Protein AF-B8KYB1-F1 (afdb_monomer_lite)

Organism: NCBI:txid565045

pLDDT: mean 75.33, std 10.99, range [43.16, 89.0]

Secondary structure (DSSP, 8-state):
------EEPTT-SSEE-HHHHHHHHHHHHHTTTT-EETTEEEEEEEEEEE-SSSSS--EEEEE-TTS-EEEEEEEEEEEEETTEEEEESSPP-

Foldseek 3Di:
DVDQDWDDDVPDPGTDGPVVRVVVVQVVQQVQQQPQDVNWGFNHKDKDFAPDADPDWDWDWDADPVGDIDIDTDIKIWTQINNDIDIGRYPDD

Structure (mmCIF, N/CA/C/O backbone):
data_AF-B8KYB1-F1
#
_entry.id   AF-B8KYB1-F1
#
loop_
_atom_site.group_PDB
_atom_site.id
_atom_site.type_symbol
_atom_site.label_atom_id
_atom_site.label_alt_id
_atom_site.label_comp_id
_atom_site.label_asym_id
_atom_site.label_entity_id
_atom_site.label_seq_id
_atom_site.pdbx_PDB_ins_code
_atom_site.Cartn_x
_at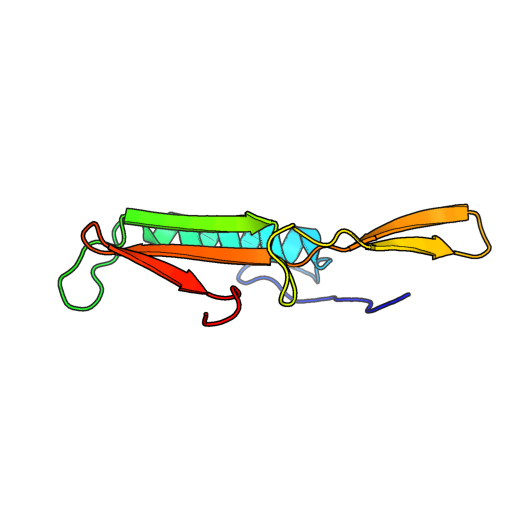om_site.Cartn_y
_atom_site.Cartn_z
_atom_site.occupancy
_atom_site.B_iso_or_equiv
_atom_site.auth_seq_id
_atom_site.auth_comp_id
_atom_site.auth_asym_id
_atom_site.auth_atom_id
_atom_site.pdbx_PDB_model_num
ATOM 1 N N . MET A 1 1 ? 17.868 7.200 -14.697 1.00 43.88 1 MET A N 1
ATOM 2 C CA . MET A 1 1 ? 16.950 6.212 -14.095 1.00 43.88 1 MET A CA 1
ATOM 3 C C . MET A 1 1 ? 15.528 6.725 -14.260 1.00 43.88 1 MET A C 1
ATOM 5 O O . MET A 1 1 ? 15.348 7.937 -14.253 1.00 43.88 1 MET A O 1
ATOM 9 N N . ILE A 1 2 ? 14.528 5.858 -14.457 1.00 43.16 2 ILE A N 1
ATOM 10 C CA . ILE A 1 2 ? 13.136 6.268 -14.219 1.00 43.16 2 ILE A CA 1
ATOM 11 C C . ILE A 1 2 ? 13.044 6.565 -12.721 1.00 43.16 2 ILE A C 1
ATOM 13 O O . ILE A 1 2 ? 13.176 5.646 -11.924 1.00 43.16 2 ILE A O 1
ATOM 17 N N . GLY A 1 3 ? 12.910 7.857 -12.402 1.00 52.16 3 GLY A N 1
ATOM 18 C CA . GLY A 1 3 ? 12.706 8.430 -11.072 1.00 52.16 3 GLY A CA 1
ATOM 19 C C . GLY A 1 3 ? 13.732 8.011 -10.023 1.00 52.16 3 GLY A C 1
ATOM 20 O O . GLY A 1 3 ? 13.521 7.011 -9.345 1.00 52.16 3 GLY A O 1
ATOM 21 N N . ASP A 1 4 ? 14.777 8.814 -9.808 1.00 63.81 4 ASP A N 1
ATOM 22 C CA . ASP A 1 4 ? 15.559 8.747 -8.564 1.00 63.81 4 ASP A CA 1
ATOM 23 C C . ASP A 1 4 ? 14.669 9.260 -7.420 1.00 63.81 4 ASP A C 1
ATOM 25 O O . ASP A 1 4 ? 14.752 10.412 -6.996 1.00 63.81 4 ASP A O 1
ATOM 29 N N . PHE A 1 5 ? 13.716 8.428 -6.991 1.00 66.75 5 PHE A N 1
ATOM 30 C CA . PHE A 1 5 ? 12.896 8.716 -5.829 1.00 66.75 5 PHE A CA 1
ATOM 31 C C . PHE A 1 5 ? 13.810 8.684 -4.609 1.00 66.75 5 PHE A C 1
ATOM 33 O O . PHE A 1 5 ? 14.336 7.633 -4.244 1.00 66.75 5 PHE A O 1
ATOM 40 N N . ALA A 1 6 ? 13.981 9.849 -4.001 1.00 72.81 6 ALA A N 1
ATOM 41 C CA . ALA A 1 6 ? 14.713 10.045 -2.769 1.00 72.81 6 ALA A CA 1
ATOM 42 C C . ALA A 1 6 ? 13.829 10.886 -1.853 1.00 72.81 6 ALA A C 1
ATOM 44 O O . ALA A 1 6 ? 13.557 12.053 -2.147 1.00 72.81 6 ALA A O 1
ATOM 45 N N . ALA A 1 7 ? 13.350 10.285 -0.769 1.00 75.44 7 ALA A N 1
ATOM 46 C CA . ALA A 1 7 ? 12.504 10.971 0.196 1.00 75.44 7 ALA A CA 1
ATOM 47 C C . ALA A 1 7 ? 13.103 10.865 1.601 1.00 75.44 7 ALA A C 1
ATOM 49 O O . ALA A 1 7 ? 13.629 9.805 1.959 1.00 75.44 7 ALA A O 1
ATOM 50 N N . PRO A 1 8 ? 13.033 11.940 2.406 1.00 77.62 8 PRO A N 1
ATOM 51 C CA . PRO A 1 8 ? 13.330 11.841 3.823 1.00 77.62 8 PRO A CA 1
ATOM 52 C C . PRO A 1 8 ? 12.267 10.973 4.503 1.00 77.62 8 PRO A C 1
ATOM 54 O O . PRO A 1 8 ? 11.082 11.036 4.160 1.00 77.62 8 PRO A O 1
ATOM 57 N N . LEU A 1 9 ? 12.691 10.185 5.485 1.00 74.06 9 LEU A N 1
ATOM 58 C CA . LEU A 1 9 ? 11.778 9.496 6.389 1.00 74.06 9 LEU A CA 1
ATOM 59 C C . LEU A 1 9 ? 11.606 10.308 7.677 1.00 74.06 9 LEU A C 1
ATOM 61 O O . LEU A 1 9 ? 12.581 10.899 8.154 1.00 74.06 9 LEU A O 1
ATOM 65 N N . PRO A 1 10 ? 10.403 10.324 8.277 1.00 67.62 10 PRO A N 1
ATOM 66 C CA . PRO A 1 10 ? 10.227 10.844 9.625 1.00 67.62 10 PRO A CA 1
ATOM 67 C C . PRO A 1 10 ? 11.213 10.159 10.582 1.00 67.62 10 PRO A C 1
ATOM 69 O O . PRO A 1 10 ? 11.362 8.940 10.565 1.00 67.62 10 PRO A O 1
ATOM 72 N N . ASN A 1 11 ? 11.898 10.939 11.422 1.00 71.44 11 ASN A N 1
ATOM 73 C CA . ASN A 1 11 ? 12.798 10.430 12.467 1.00 71.44 11 ASN A CA 1
ATOM 74 C C . ASN A 1 11 ? 13.997 9.580 11.977 1.00 71.44 11 ASN A C 1
ATOM 76 O O . ASN A 1 11 ? 14.551 8.806 12.756 1.00 71.44 11 ASN A O 1
ATOM 80 N N . SER A 1 12 ? 14.424 9.721 10.716 1.00 72.75 12 SER A N 1
ATOM 81 C CA . SER A 1 12 ? 15.618 9.060 10.169 1.00 72.75 12 SER A CA 1
ATOM 82 C C . SER A 1 12 ? 16.596 10.082 9.587 1.00 72.75 12 SER A C 1
ATOM 84 O O . SER A 1 12 ? 16.179 11.071 8.984 1.00 72.75 12 SER A O 1
ATOM 86 N N . GLU A 1 13 ? 17.900 9.849 9.747 1.00 76.00 13 GLU A N 1
ATOM 87 C CA . GLU A 1 13 ? 18.916 10.635 9.045 1.00 76.00 13 GLU A CA 1
ATOM 88 C C . GLU A 1 13 ? 19.089 10.120 7.610 1.00 76.00 13 GLU A C 1
ATOM 90 O O . GLU A 1 13 ? 19.459 8.967 7.389 1.00 76.00 13 GLU A O 1
ATOM 95 N N . GLY A 1 14 ? 18.858 10.997 6.629 1.00 78.12 14 GLY A N 1
ATOM 96 C CA . GLY A 1 14 ? 19.115 10.733 5.212 1.00 78.12 14 GLY A CA 1
ATOM 97 C C . GLY A 1 14 ? 17.862 10.583 4.347 1.00 78.12 14 GLY A C 1
ATOM 98 O O . GLY A 1 14 ? 16.729 10.765 4.790 1.00 78.12 14 GLY A O 1
ATOM 99 N N . VAL A 1 15 ? 18.093 10.289 3.067 1.00 79.69 15 VAL A N 1
ATOM 100 C CA . VAL A 1 15 ? 17.049 9.983 2.082 1.00 79.69 15 VAL A CA 1
ATOM 101 C C . VAL A 1 15 ? 17.090 8.501 1.750 1.00 79.69 15 VAL A C 1
ATOM 103 O O . VAL A 1 15 ? 18.168 7.916 1.640 1.00 79.69 15 VAL A O 1
ATOM 106 N N . VAL A 1 16 ? 15.919 7.899 1.581 1.00 77.38 16 VAL A N 1
ATOM 107 C CA . VAL A 1 16 ? 15.789 6.489 1.204 1.00 77.38 16 VAL A CA 1
ATOM 108 C C . VAL A 1 16 ? 15.201 6.356 -0.195 1.00 77.38 16 VAL A C 1
ATOM 110 O O . VAL A 1 16 ? 14.518 7.262 -0.682 1.00 77.38 16 VAL A O 1
ATOM 113 N N . ASP A 1 17 ? 15.460 5.214 -0.831 1.00 78.44 17 ASP A N 1
ATOM 114 C CA . ASP A 1 17 ? 14.831 4.870 -2.103 1.00 78.44 17 ASP A CA 1
ATOM 115 C C . ASP A 1 17 ? 13.323 4.599 -1.949 1.00 78.44 17 ASP A C 1
ATOM 117 O O . ASP A 1 17 ? 12.785 4.476 -0.845 1.00 78.44 17 ASP A O 1
ATOM 121 N N . GLY A 1 18 ? 12.617 4.490 -3.076 1.00 73.81 18 GLY A N 1
ATOM 122 C CA . GLY A 1 18 ? 11.163 4.310 -3.075 1.00 73.81 18 GLY A CA 1
ATOM 123 C C . GLY A 1 18 ? 10.678 3.022 -2.408 1.00 73.81 18 GLY A C 1
ATOM 124 O O . GLY A 1 18 ? 9.591 3.014 -1.831 1.00 73.81 18 GLY A O 1
ATOM 125 N N . SER A 1 19 ? 11.469 1.946 -2.441 1.00 73.12 19 SER A N 1
ATOM 126 C CA . SER A 1 19 ? 11.084 0.676 -1.813 1.00 73.12 19 SER A CA 1
ATOM 127 C C . SER A 1 19 ? 11.194 0.775 -0.296 1.00 73.12 19 SER A C 1
ATOM 129 O O . SER A 1 19 ? 10.256 0.419 0.418 1.00 73.12 19 SER A O 1
ATOM 131 N N . ALA A 1 20 ? 12.312 1.319 0.186 1.00 75.81 20 ALA A N 1
ATOM 132 C CA . ALA A 1 20 ? 12.546 1.566 1.600 1.00 75.81 20 ALA A CA 1
ATOM 133 C C . ALA A 1 20 ? 11.542 2.579 2.172 1.00 75.81 20 ALA A C 1
ATOM 135 O O . ALA A 1 20 ? 11.010 2.365 3.263 1.00 75.81 20 ALA A O 1
ATOM 136 N N . TYR A 1 21 ? 11.214 3.630 1.413 1.00 80.94 21 TYR A N 1
ATOM 137 C CA . TYR A 1 21 ? 10.187 4.596 1.796 1.00 80.94 21 TYR A CA 1
ATOM 138 C C . TYR A 1 21 ? 8.818 3.939 1.972 1.00 80.94 21 TYR A C 1
ATOM 140 O O . TYR A 1 21 ? 8.189 4.077 3.021 1.00 80.94 21 TYR A O 1
ATOM 148 N N . LEU A 1 22 ? 8.366 3.188 0.961 1.00 76.81 22 LEU A N 1
ATOM 149 C CA . LEU A 1 22 ? 7.066 2.526 0.993 1.00 76.81 22 LEU A CA 1
ATOM 150 C C . LEU A 1 22 ? 6.981 1.533 2.157 1.00 76.81 22 LEU A C 1
ATOM 152 O O . LEU A 1 22 ? 5.973 1.494 2.856 1.00 76.81 22 LEU A O 1
ATOM 156 N N . GLN A 1 23 ? 8.036 0.748 2.384 1.00 78.25 23 GLN A N 1
ATOM 157 C CA . GLN A 1 23 ? 8.067 -0.216 3.479 1.00 78.25 23 GLN A CA 1
ATOM 158 C C . GLN A 1 23 ? 7.929 0.472 4.843 1.00 78.25 23 GLN A C 1
ATOM 160 O O . GLN A 1 23 ? 7.122 0.038 5.662 1.00 78.25 23 GLN A O 1
ATOM 165 N N . ARG A 1 24 ? 8.659 1.569 5.068 1.00 79.88 24 ARG A N 1
ATOM 166 C CA . ARG A 1 24 ? 8.599 2.339 6.319 1.00 79.88 24 ARG A CA 1
ATOM 167 C C . ARG A 1 24 ? 7.246 3.003 6.531 1.00 79.88 24 ARG A C 1
ATOM 169 O O . ARG A 1 24 ? 6.683 2.879 7.611 1.00 79.88 24 ARG A O 1
ATOM 176 N N . ALA A 1 25 ? 6.681 3.608 5.489 1.00 79.25 25 ALA A N 1
ATOM 177 C CA . ALA A 1 25 ? 5.337 4.172 5.552 1.00 79.25 25 ALA A CA 1
ATOM 178 C C . ALA A 1 25 ? 4.288 3.106 5.914 1.00 79.25 25 ALA A C 1
ATOM 180 O O . ALA A 1 25 ? 3.363 3.376 6.673 1.00 79.25 25 ALA A O 1
ATOM 181 N N . LEU A 1 26 ? 4.431 1.876 5.410 1.00 78.38 26 LEU A N 1
ATOM 182 C CA . LEU A 1 26 ? 3.528 0.779 5.763 1.00 78.38 26 LEU A CA 1
ATOM 183 C C . LEU A 1 26 ? 3.715 0.278 7.190 1.00 78.38 26 LEU A C 1
ATOM 185 O O . LEU A 1 26 ? 2.730 -0.102 7.813 1.00 78.38 26 LEU A O 1
ATOM 189 N N . GLU A 1 27 ? 4.944 0.259 7.701 1.00 82.19 27 GLU A N 1
ATOM 190 C CA . GLU A 1 27 ? 5.215 -0.061 9.105 1.00 82.19 27 GLU A CA 1
ATOM 191 C C . GLU A 1 27 ? 4.532 0.966 10.022 1.00 82.19 27 GLU A C 1
ATOM 193 O O . GLU A 1 27 ? 3.720 0.575 10.855 1.00 82.19 27 GLU A O 1
ATOM 198 N N . GLU A 1 28 ? 4.723 2.265 9.774 1.00 80.75 28 GLU A N 1
ATOM 199 C CA . GLU A 1 28 ? 4.071 3.326 10.558 1.00 80.75 28 GLU A CA 1
ATOM 200 C C . GLU A 1 28 ? 2.539 3.277 10.464 1.00 80.75 28 GLU A C 1
ATOM 202 O O . GLU A 1 28 ? 1.841 3.452 11.460 1.00 80.75 28 GLU A O 1
ATOM 207 N N . LEU A 1 29 ? 1.984 2.998 9.280 1.00 78.69 29 LEU A N 1
ATOM 208 C CA . LEU A 1 29 ? 0.536 2.854 9.108 1.00 78.69 29 LEU A CA 1
ATOM 209 C C . LEU A 1 29 ? -0.029 1.639 9.858 1.00 78.69 29 LEU A C 1
ATOM 211 O O . LEU A 1 29 ? -1.186 1.671 10.275 1.00 78.69 29 LEU A O 1
ATOM 215 N N . ARG A 1 30 ? 0.754 0.568 10.031 1.00 76.81 30 ARG A N 1
ATOM 216 C CA . ARG A 1 30 ? 0.333 -0.609 10.808 1.00 76.81 30 ARG A CA 1
ATOM 217 C C . ARG A 1 30 ? 0.323 -0.328 12.300 1.00 76.81 30 ARG A C 1
ATOM 219 O O . ARG A 1 30 ? -0.530 -0.878 12.979 1.00 76.81 30 ARG A O 1
ATOM 226 N N . ASP A 1 31 ? 1.165 0.574 12.790 1.00 80.75 31 ASP A N 1
ATOM 227 C CA . ASP A 1 31 ? 1.121 1.000 14.194 1.00 80.75 31 ASP A CA 1
ATOM 228 C C . ASP A 1 31 ? -0.169 1.775 14.533 1.00 80.75 31 ASP A C 1
ATOM 230 O O . ASP A 1 31 ? -0.518 1.945 15.700 1.00 80.75 31 ASP A O 1
ATOM 234 N N . LEU A 1 32 ? -0.936 2.204 13.522 1.00 78.31 32 LEU A N 1
ATOM 235 C CA . LEU A 1 32 ? -2.219 2.885 13.700 1.00 78.31 32 LEU A CA 1
ATOM 236 C C . LEU A 1 32 ? -3.409 1.931 13.921 1.00 78.31 32 LEU A C 1
ATOM 238 O O . LEU A 1 32 ? -4.536 2.415 14.006 1.00 78.31 32 LEU A O 1
ATOM 242 N N . THR A 1 33 ? -3.218 0.610 14.030 1.00 68.31 33 THR A N 1
ATOM 243 C CA . THR A 1 33 ? -4.317 -0.384 14.121 1.00 68.31 33 THR A CA 1
ATOM 244 C C . THR A 1 33 ? -5.220 -0.299 15.363 1.00 68.31 33 THR A C 1
ATOM 246 O O . THR A 1 33 ? -6.184 -1.048 15.483 1.00 68.31 33 THR A O 1
ATOM 249 N N . ASP A 1 34 ? -4.972 0.637 16.277 1.00 71.75 34 ASP A N 1
ATOM 250 C CA . ASP A 1 34 ? -5.870 0.930 17.405 1.00 71.75 34 ASP A CA 1
ATOM 251 C C . ASP A 1 34 ? -6.560 2.300 17.291 1.00 71.75 34 ASP A C 1
ATOM 253 O O . ASP A 1 34 ? -7.354 2.697 18.152 1.00 71.75 34 ASP A O 1
ATOM 257 N N . LEU A 1 35 ? -6.302 3.035 16.205 1.00 82.75 35 LEU A N 1
ATOM 258 C CA . LEU A 1 35 ? -6.910 4.333 15.952 1.00 82.75 35 LEU A CA 1
ATOM 259 C C . LEU A 1 35 ? -8.428 4.185 15.766 1.00 82.75 35 LEU A C 1
ATOM 261 O O . LEU A 1 35 ? -8.924 3.323 15.033 1.00 82.75 35 LEU A O 1
ATOM 265 N N . LYS A 1 36 ? -9.187 5.082 16.401 1.00 83.75 36 LYS A N 1
ATOM 266 C CA . LYS A 1 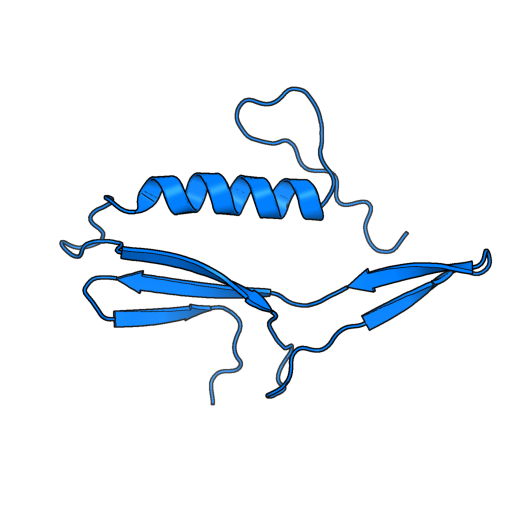36 ? -10.626 5.225 16.167 1.00 83.75 36 LYS A CA 1
ATOM 267 C C . LYS A 1 36 ? -10.870 6.308 15.124 1.00 83.75 36 LYS A C 1
ATOM 269 O O . LYS A 1 36 ? -10.637 7.484 15.388 1.00 83.75 36 LYS A O 1
ATOM 274 N N . VAL A 1 37 ? -11.400 5.932 13.966 1.00 83.06 37 VAL A N 1
ATOM 275 C CA . VAL A 1 37 ? -11.806 6.869 12.910 1.00 83.06 37 VAL A CA 1
ATOM 276 C C . VAL A 1 37 ? -13.326 6.913 12.867 1.00 83.06 37 VAL A C 1
ATOM 278 O O . VAL A 1 37 ? -13.970 5.891 12.652 1.00 83.06 37 VAL A O 1
ATOM 281 N N . ALA A 1 38 ? -13.915 8.086 13.119 1.00 86.06 38 ALA A N 1
ATOM 282 C CA . ALA A 1 38 ? -15.373 8.267 13.184 1.00 86.06 38 ALA A CA 1
ATOM 283 C C . ALA A 1 38 ? -16.085 7.232 14.094 1.00 86.06 38 ALA A C 1
ATOM 285 O O . ALA A 1 38 ? -17.159 6.727 13.773 1.00 86.06 38 ALA A O 1
ATOM 286 N N . GLY A 1 39 ? -15.455 6.881 15.223 1.00 86.94 39 GLY A N 1
ATOM 287 C CA . GLY A 1 39 ? -15.963 5.887 16.178 1.00 86.94 39 GLY A CA 1
ATOM 288 C C . GLY A 1 39 ? -15.735 4.420 15.787 1.00 86.94 39 GLY A C 1
ATOM 289 O O . GLY A 1 39 ? -16.034 3.534 16.585 1.00 86.94 39 GLY A O 1
ATOM 290 N N . GLN A 1 40 ? -15.178 4.140 14.607 1.00 85.75 40 GLN A N 1
ATOM 291 C CA . GLN A 1 40 ? -14.866 2.789 14.135 1.00 85.75 40 GLN A CA 1
ATOM 292 C C . GLN A 1 40 ? -13.392 2.451 14.380 1.00 85.75 40 GLN A C 1
ATOM 294 O O . GLN A 1 40 ? -12.529 3.320 14.279 1.00 85.75 40 GLN A O 1
ATOM 299 N N . THR A 1 41 ? -13.098 1.195 14.717 1.00 87.44 41 THR A N 1
ATOM 300 C CA . THR A 1 41 ? -11.717 0.704 14.871 1.00 87.44 41 THR A CA 1
ATOM 301 C C . THR A 1 41 ? -11.066 0.532 13.508 1.00 87.44 41 THR A C 1
ATOM 303 O O . THR A 1 41 ? -11.645 -0.123 12.641 1.00 87.44 41 THR A O 1
ATOM 306 N N . LEU A 1 42 ? -9.870 1.088 13.332 1.00 86.75 42 LEU A N 1
ATOM 307 C CA . LEU A 1 42 ? -9.004 0.800 12.195 1.00 86.75 42 LEU A CA 1
ATOM 308 C C . LEU A 1 42 ? -8.338 -0.565 12.398 1.00 86.75 42 LEU A C 1
ATOM 310 O O . LEU A 1 42 ? -7.339 -0.660 13.081 1.00 86.75 42 LEU A O 1
ATOM 314 N N . GLU A 1 43 ? -8.875 -1.630 11.821 1.00 87.19 43 GLU A N 1
ATOM 315 C CA . GLU A 1 43 ? -8.411 -2.998 12.092 1.00 87.19 43 GLU A CA 1
ATOM 316 C C . GLU A 1 43 ? -7.128 -3.359 11.339 1.00 87.19 43 GLU A C 1
ATOM 318 O O . GLU A 1 43 ? -6.296 -4.109 11.844 1.00 87.19 43 GLU A O 1
ATOM 323 N N . SER A 1 44 ? -6.969 -2.870 10.106 1.00 86.56 44 SER A N 1
ATOM 324 C CA . SER A 1 44 ? -5.746 -3.100 9.332 1.00 86.56 44 SER A CA 1
ATOM 325 C C . SER A 1 44 ? -5.573 -2.123 8.177 1.00 86.56 44 SER A C 1
ATOM 327 O O . SER A 1 44 ? -6.543 -1.637 7.590 1.00 86.56 44 SER A O 1
ATOM 329 N N . ILE A 1 45 ? -4.309 -1.894 7.820 1.00 84.94 45 ILE A N 1
ATOM 330 C CA . ILE A 1 45 ? -3.886 -1.253 6.575 1.00 84.94 45 ILE A CA 1
ATOM 331 C C . ILE A 1 45 ? -2.932 -2.215 5.861 1.00 84.94 45 ILE A C 1
ATOM 333 O O . ILE A 1 45 ? -1.931 -2.647 6.433 1.00 84.94 45 ILE A O 1
ATOM 337 N N . VAL A 1 46 ? -3.248 -2.570 4.615 1.00 81.50 46 VAL A N 1
ATOM 338 C CA . VAL A 1 46 ? -2.475 -3.520 3.805 1.00 81.50 46 VAL A CA 1
ATOM 339 C C . VAL A 1 46 ? -2.185 -2.915 2.439 1.00 81.50 46 VAL A C 1
ATOM 341 O O . VAL A 1 46 ? -3.091 -2.468 1.740 1.00 81.50 46 VAL A O 1
ATOM 344 N N . CYS A 1 47 ? -0.920 -2.944 2.033 1.00 77.56 47 CYS A N 1
ATOM 345 C CA . CYS A 1 47 ? -0.519 -2.630 0.669 1.00 77.56 47 CYS A CA 1
ATOM 346 C C . CYS A 1 47 ? -0.350 -3.920 -0.120 1.00 77.56 47 CYS A C 1
ATOM 348 O O . CYS A 1 47 ? 0.383 -4.825 0.277 1.00 77.56 47 CYS A O 1
ATOM 350 N N . ASN A 1 48 ? -1.044 -3.993 -1.241 1.00 76.00 48 ASN A N 1
ATOM 351 C CA . ASN A 1 48 ? -1.054 -5.139 -2.125 1.00 76.00 48 ASN A CA 1
ATOM 352 C C . ASN A 1 48 ? -0.571 -4.724 -3.513 1.00 76.00 48 ASN A C 1
ATOM 354 O O . ASN A 1 48 ? -0.480 -3.542 -3.849 1.00 76.00 48 ASN A O 1
ATOM 358 N N . ARG A 1 49 ? -0.284 -5.721 -4.349 1.00 73.44 49 ARG A N 1
ATOM 359 C CA . ARG A 1 49 ? 0.045 -5.494 -5.758 1.00 73.44 49 ARG A CA 1
ATOM 360 C C . ARG A 1 49 ? -1.204 -4.997 -6.484 1.00 73.44 49 ARG A C 1
ATOM 362 O O . ARG A 1 49 ? -2.204 -5.707 -6.514 1.00 73.44 49 ARG A O 1
ATOM 369 N N . GLY A 1 50 ? -1.121 -3.806 -7.063 1.00 67.06 50 GLY A N 1
ATOM 370 C CA . GLY A 1 50 ? -2.211 -3.136 -7.766 1.00 67.06 50 GLY A CA 1
ATOM 371 C C . GLY A 1 50 ? -2.068 -3.184 -9.287 1.00 67.06 50 GLY A C 1
ATOM 372 O O . GLY A 1 50 ? -1.044 -3.602 -9.832 1.00 67.06 50 GLY A O 1
ATOM 373 N N . SER A 1 51 ? -3.101 -2.712 -9.982 1.00 64.00 51 SER A N 1
ATOM 374 C CA . SER A 1 51 ? -3.157 -2.606 -11.444 1.00 64.00 51 SER A CA 1
ATOM 375 C C . SER A 1 51 ? -3.552 -1.192 -11.871 1.00 64.00 51 SER A C 1
ATOM 377 O O . SER A 1 51 ? -4.330 -0.538 -11.186 1.00 64.00 51 SER A O 1
ATOM 379 N N . CYS A 1 52 ? -3.053 -0.716 -13.016 1.00 59.03 52 CYS A N 1
ATOM 380 C CA . CYS A 1 52 ? -3.559 0.512 -13.643 1.00 59.03 52 CYS A CA 1
ATOM 381 C C . CYS A 1 52 ? -4.706 0.154 -14.597 1.00 59.03 52 CYS A C 1
ATOM 383 O O . CYS A 1 52 ? -4.493 0.012 -15.798 1.00 59.03 52 CYS A O 1
ATOM 385 N N . GLY A 1 53 ? -5.917 -0.020 -14.064 1.00 54.84 53 GLY A N 1
ATOM 386 C CA . GLY A 1 53 ? -7.123 -0.198 -14.885 1.00 54.84 53 GLY A CA 1
ATOM 387 C C . GLY A 1 53 ? -7.407 -1.625 -15.377 1.00 54.84 53 GLY A C 1
ATOM 388 O O . GLY A 1 53 ? -8.402 -1.827 -16.066 1.00 54.84 53 GLY A O 1
ATOM 389 N N . GLY A 1 54 ? -6.578 -2.615 -15.025 1.00 56.84 54 GLY A N 1
ATOM 390 C CA . GLY A 1 54 ? -6.796 -4.034 -15.331 1.00 56.84 54 GLY A CA 1
ATOM 391 C C . GLY A 1 54 ? -7.182 -4.867 -14.102 1.00 56.84 54 GLY A C 1
ATOM 392 O O . GLY A 1 54 ? -7.104 -4.398 -12.969 1.00 56.84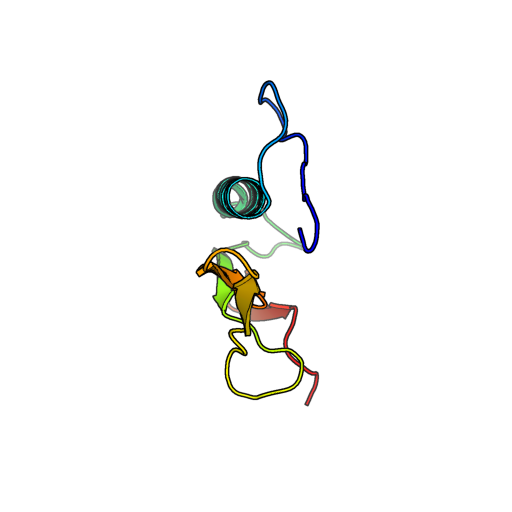 54 GLY A O 1
ATOM 393 N N . ARG A 1 55 ? -7.584 -6.129 -14.321 1.00 59.09 55 ARG A N 1
ATOM 394 C CA . ARG A 1 55 ? -7.841 -7.093 -13.228 1.00 59.09 55 ARG A CA 1
ATOM 395 C C . ARG A 1 55 ? -6.555 -7.648 -12.611 1.00 59.09 55 ARG A C 1
ATOM 397 O O . ARG A 1 55 ? -6.552 -7.987 -11.434 1.00 59.09 55 ARG A O 1
ATOM 404 N N . ASP A 1 56 ? -5.479 -7.700 -13.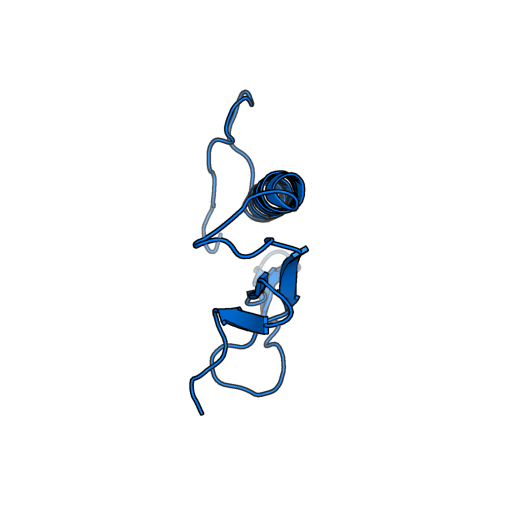392 1.00 62.66 56 ASP A N 1
ATOM 405 C CA . ASP A 1 56 ? -4.210 -8.295 -12.982 1.00 62.66 56 ASP A CA 1
ATOM 406 C C . ASP A 1 56 ? -3.157 -7.220 -12.675 1.00 62.66 56 ASP A C 1
ATOM 408 O O . ASP A 1 56 ? -3.088 -6.211 -13.394 1.00 62.66 56 ASP A O 1
ATOM 412 N N . PRO A 1 57 ? -2.312 -7.408 -11.642 1.00 63.62 57 PRO A N 1
ATOM 413 C CA . PRO A 1 57 ? -1.207 -6.503 -11.367 1.00 63.62 57 PRO A CA 1
ATOM 414 C C . PRO A 1 57 ? -0.246 -6.426 -12.553 1.00 63.62 57 PRO A C 1
ATOM 416 O O . PRO A 1 57 ? 0.363 -7.424 -12.945 1.00 63.62 57 PRO A O 1
ATOM 419 N N . ALA A 1 58 ? -0.080 -5.231 -13.114 1.00 64.06 58 ALA A N 1
ATOM 420 C CA . ALA A 1 58 ? 0.873 -5.006 -14.189 1.00 64.06 58 ALA A CA 1
ATOM 421 C C . ALA A 1 58 ? 2.275 -4.850 -13.589 1.00 64.06 58 ALA A C 1
ATOM 423 O O . ALA A 1 58 ? 2.553 -3.886 -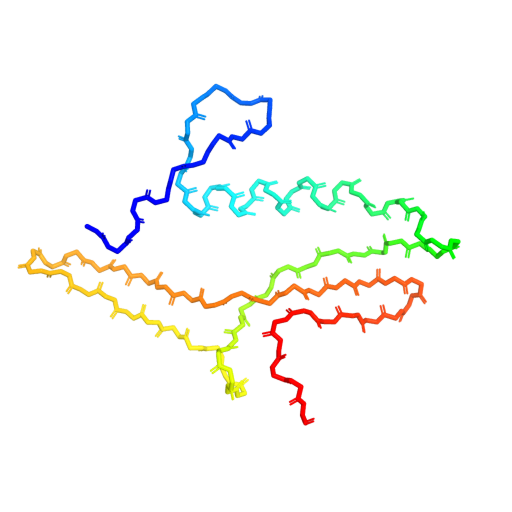12.873 1.00 64.06 58 ALA A O 1
ATOM 424 N N . VAL A 1 59 ? 3.158 -5.808 -13.874 1.00 72.12 59 VAL A N 1
ATOM 425 C CA . VAL A 1 59 ? 4.583 -5.693 -13.557 1.00 72.12 59 VAL A CA 1
ATOM 426 C C . VAL A 1 59 ? 5.325 -5.270 -14.816 1.00 72.12 59 VAL A C 1
ATOM 428 O O . VAL A 1 59 ? 5.343 -6.003 -15.803 1.00 72.12 59 VAL A O 1
ATOM 431 N N . LEU A 1 60 ? 5.964 -4.106 -14.771 1.00 74.81 60 LEU A N 1
ATOM 432 C CA . LEU A 1 60 ? 6.854 -3.629 -15.818 1.00 74.81 60 LEU A CA 1
ATOM 433 C C . LEU A 1 60 ? 8.279 -4.063 -15.496 1.00 74.81 60 LEU A C 1
ATOM 435 O O . LEU A 1 60 ? 8.833 -3.688 -14.464 1.00 74.81 60 LEU A O 1
ATOM 439 N N . THR A 1 61 ? 8.872 -4.843 -16.390 1.00 81.50 61 THR A N 1
ATOM 440 C CA . THR A 1 61 ? 10.300 -5.157 -16.348 1.00 81.50 61 THR A CA 1
ATOM 441 C C . THR A 1 61 ? 11.039 -4.168 -17.239 1.00 81.50 61 THR A C 1
ATOM 443 O O . THR A 1 61 ? 10.759 -4.081 -18.432 1.00 81.50 61 THR A O 1
ATOM 446 N N . ILE A 1 62 ? 11.969 -3.417 -16.660 1.00 82.75 62 ILE A N 1
ATOM 447 C CA . ILE A 1 62 ? 12.778 -2.416 -17.352 1.00 82.75 62 ILE A CA 1
ATOM 448 C C . ILE A 1 62 ? 14.216 -2.916 -17.338 1.00 82.75 62 ILE A C 1
ATOM 450 O O . ILE A 1 62 ? 14.798 -3.067 -16.266 1.00 82.75 62 ILE A O 1
ATOM 454 N N . THR A 1 63 ? 14.787 -3.164 -18.513 1.00 85.50 63 THR A N 1
ATOM 455 C CA . THR A 1 63 ? 16.198 -3.535 -18.655 1.00 85.50 63 THR A CA 1
ATOM 456 C C . THR A 1 63 ? 16.943 -2.398 -19.335 1.00 85.50 63 THR A C 1
ATOM 458 O O . THR A 1 63 ? 16.549 -1.957 -20.416 1.00 85.50 63 THR A O 1
ATOM 461 N N . ASP A 1 64 ? 17.993 -1.891 -18.696 1.00 84.88 64 ASP A N 1
ATOM 462 C CA . ASP A 1 64 ? 18.816 -0.840 -19.285 1.00 84.88 64 ASP A CA 1
ATOM 463 C C . ASP A 1 64 ? 19.824 -1.396 -20.310 1.00 84.88 64 ASP A C 1
ATOM 465 O O . ASP A 1 64 ? 20.013 -2.605 -20.465 1.00 84.88 64 ASP A O 1
ATOM 469 N N . LYS A 1 65 ? 20.511 -0.494 -21.020 1.00 86.44 65 LYS A N 1
ATOM 470 C CA . LYS A 1 65 ? 21.516 -0.842 -22.041 1.00 86.44 65 LYS A CA 1
ATOM 471 C C . LYS A 1 65 ? 22.753 -1.578 -21.496 1.00 86.44 65 LYS A C 1
ATOM 473 O O . LYS A 1 65 ? 23.571 -2.038 -22.286 1.00 86.44 65 LYS A O 1
ATOM 478 N N . HIS A 1 66 ? 22.914 -1.646 -20.176 1.00 88.69 66 HIS A N 1
ATOM 479 C CA . HIS A 1 66 ? 24.001 -2.333 -19.481 1.00 88.69 66 HIS A CA 1
ATOM 480 C C . HIS A 1 66 ? 23.547 -3.676 -18.881 1.00 88.69 66 HIS A C 1
ATOM 482 O O . HIS A 1 66 ? 24.345 -4.356 -18.240 1.00 88.69 66 HIS A O 1
ATOM 488 N N . GLY A 1 67 ? 22.292 -4.081 -19.113 1.00 85.31 67 GLY A N 1
ATOM 489 C CA . GLY A 1 67 ? 21.726 -5.342 -18.636 1.00 85.31 67 GLY A CA 1
ATOM 490 C C . GLY A 1 67 ? 21.144 -5.278 -17.223 1.00 85.31 67 GLY A C 1
ATOM 491 O O . GLY A 1 67 ? 20.684 -6.303 -16.714 1.00 85.31 67 GLY A O 1
ATOM 492 N N . LEU A 1 68 ? 21.113 -4.105 -16.580 1.00 84.81 68 LEU A N 1
ATOM 493 C CA . LEU A 1 68 ? 20.489 -3.956 -15.269 1.00 84.81 68 LEU A CA 1
ATOM 494 C C . LEU A 1 68 ? 18.973 -4.057 -15.423 1.00 84.81 68 LEU A C 1
ATOM 496 O O . LEU A 1 68 ? 18.367 -3.292 -16.171 1.00 84.81 68 LEU A O 1
ATOM 500 N N . THR A 1 69 ? 18.362 -4.992 -14.699 1.00 80.75 69 THR A N 1
ATOM 501 C CA . THR A 1 69 ? 16.917 -5.228 -14.754 1.00 80.75 69 THR A CA 1
ATOM 502 C C . THR A 1 69 ? 16.239 -4.754 -13.476 1.00 80.75 69 THR A C 1
ATOM 504 O O . THR A 1 69 ? 16.590 -5.180 -12.378 1.00 80.75 69 THR A O 1
ATOM 507 N N . GLN A 1 70 ? 15.233 -3.900 -13.630 1.00 79.38 70 GLN A N 1
ATOM 508 C CA . GLN A 1 70 ? 14.377 -3.398 -12.563 1.00 79.38 70 GLN A CA 1
ATOM 509 C C . GLN A 1 70 ? 12.929 -3.819 -12.807 1.00 79.38 70 GLN A C 1
ATOM 511 O O . GLN A 1 70 ? 12.496 -3.984 -13.948 1.00 79.38 70 GLN A O 1
ATOM 516 N N . ARG A 1 71 ? 12.167 -3.997 -11.726 1.00 73.56 71 ARG A N 1
ATOM 517 C CA . ARG A 1 71 ? 10.735 -4.304 -11.788 1.00 73.56 71 ARG A CA 1
ATOM 518 C C . ARG A 1 71 ? 9.955 -3.181 -11.123 1.00 73.56 71 ARG A C 1
ATOM 520 O O . ARG A 1 71 ? 10.182 -2.900 -9.952 1.00 73.56 71 ARG A O 1
ATOM 527 N N . ALA A 1 72 ? 9.021 -2.590 -11.854 1.00 75.25 72 ALA A N 1
ATOM 528 C CA . ALA A 1 72 ? 8.049 -1.643 -11.328 1.00 75.25 72 ALA A CA 1
ATOM 529 C C . ALA A 1 72 ? 6.670 -2.309 -11.276 1.00 75.25 72 ALA A C 1
ATOM 531 O O . ALA A 1 72 ? 6.292 -3.044 -12.189 1.00 75.25 72 ALA A O 1
ATOM 532 N N . MET A 1 73 ? 5.922 -2.075 -10.202 1.00 74.75 73 MET A N 1
ATOM 533 C CA . MET A 1 73 ? 4.544 -2.539 -10.067 1.00 74.75 73 MET A CA 1
ATOM 534 C C . MET A 1 73 ? 3.710 -1.462 -9.391 1.00 74.75 73 MET A C 1
ATOM 536 O O . MET A 1 73 ? 4.208 -0.748 -8.522 1.00 74.75 73 MET A O 1
ATOM 540 N N . ASN A 1 74 ? 2.440 -1.376 -9.769 1.00 75.00 74 ASN A N 1
ATOM 541 C CA . ASN A 1 74 ? 1.504 -0.534 -9.042 1.00 75.00 74 ASN A CA 1
ATOM 542 C C . ASN A 1 74 ? 1.167 -1.174 -7.698 1.00 75.00 74 ASN A C 1
ATOM 544 O O . ASN A 1 74 ? 1.250 -2.394 -7.523 1.00 75.00 74 ASN A O 1
ATOM 548 N N . THR A 1 75 ? 0.747 -0.340 -6.759 1.00 73.75 75 THR A N 1
ATOM 549 C CA . THR A 1 75 ? 0.280 -0.761 -5.444 1.00 73.75 75 THR A CA 1
ATOM 550 C C . THR A 1 75 ? -1.166 -0.335 -5.251 1.00 73.75 75 THR A C 1
ATOM 552 O O . THR A 1 75 ? -1.597 0.698 -5.761 1.00 73.75 75 THR A O 1
ATOM 555 N N . HIS A 1 76 ? -1.932 -1.149 -4.530 1.00 77.88 76 HIS A N 1
ATOM 556 C CA . HIS A 1 76 ? -3.243 -0.763 -4.022 1.00 77.88 76 HIS A CA 1
ATOM 557 C C . HIS A 1 76 ? -3.219 -0.798 -2.504 1.00 77.88 76 HIS A C 1
ATOM 559 O O . HIS A 1 76 ? -2.592 -1.673 -1.903 1.00 77.88 76 HIS A O 1
ATOM 565 N N . LEU A 1 77 ? -3.920 0.147 -1.888 1.00 80.94 77 LEU A N 1
ATOM 566 C CA . LEU A 1 77 ? -4.045 0.217 -0.440 1.00 80.94 77 LEU A CA 1
ATOM 567 C C . LEU A 1 77 ? -5.423 -0.295 -0.040 1.00 80.94 77 LEU A C 1
ATOM 569 O O . LEU A 1 77 ? -6.438 0.142 -0.577 1.00 80.94 77 LEU A O 1
ATOM 573 N N . GLN A 1 78 ? -5.456 -1.223 0.903 1.00 85.94 78 GLN A N 1
ATOM 574 C CA . GLN A 1 78 ? -6.673 -1.740 1.500 1.00 85.94 78 GLN A CA 1
ATOM 575 C C . GLN A 1 78 ? -6.704 -1.350 2.974 1.00 85.94 78 GLN A C 1
ATOM 577 O O . GLN A 1 78 ? -5.730 -1.555 3.695 1.00 85.94 78 GLN A O 1
ATOM 582 N N . VAL A 1 79 ? -7.827 -0.797 3.411 1.00 87.00 79 VAL A N 1
ATOM 583 C CA . VAL A 1 79 ? -8.064 -0.366 4.786 1.00 87.00 79 VAL A CA 1
ATOM 584 C C . VAL A 1 79 ? -9.292 -1.095 5.309 1.00 87.00 79 VAL A C 1
ATOM 586 O O . VAL A 1 79 ? -10.342 -1.062 4.669 1.00 87.00 79 VAL A O 1
ATOM 589 N N . VAL A 1 80 ? -9.177 -1.751 6.461 1.00 89.00 80 VAL A N 1
ATOM 590 C CA . VAL A 1 80 ? -10.319 -2.357 7.155 1.00 89.00 80 VAL A CA 1
ATOM 591 C C . VAL A 1 80 ? -10.706 -1.461 8.324 1.00 89.00 80 VAL A C 1
ATOM 593 O O . VAL A 1 80 ? -9.918 -1.270 9.245 1.00 89.00 80 VAL A O 1
ATOM 596 N N . LEU A 1 81 ? -11.910 -0.895 8.271 1.00 88.94 81 LEU A N 1
ATOM 597 C CA . LEU A 1 81 ? -12.445 0.027 9.268 1.00 88.94 81 LEU A CA 1
ATOM 598 C C . LEU A 1 81 ? -13.822 -0.458 9.733 1.00 88.94 81 LEU A C 1
ATOM 600 O O . LEU A 1 81 ? -14.762 -0.501 8.940 1.00 88.94 81 LEU A O 1
ATOM 604 N N . GLY A 1 82 ? -13.945 -0.838 11.008 1.00 86.56 82 GLY A N 1
ATOM 605 C CA . GLY A 1 82 ? -15.202 -1.330 11.586 1.00 86.56 82 GLY A CA 1
ATOM 606 C C . GLY A 1 82 ? -15.827 -2.481 10.787 1.00 86.56 82 GLY A C 1
ATOM 607 O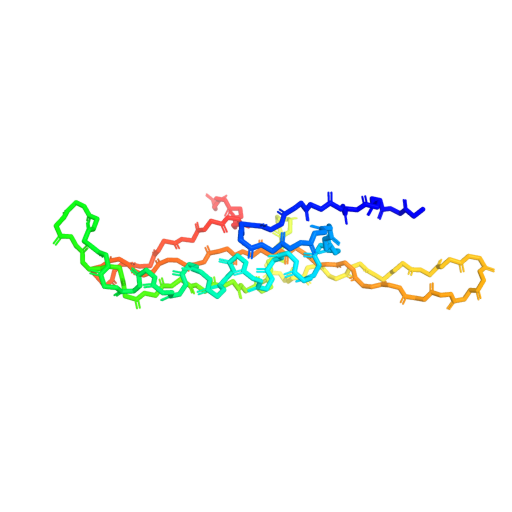 O . GLY A 1 82 ? -17.012 -2.430 10.452 1.00 86.56 82 GLY A O 1
ATOM 608 N N . GLY A 1 83 ? -15.013 -3.464 10.401 1.00 86.50 83 GLY A N 1
ATOM 609 C CA . GLY A 1 83 ? -15.385 -4.609 9.570 1.00 86.50 83 GLY A CA 1
ATOM 610 C C . GLY A 1 83 ? -15.623 -4.296 8.089 1.00 86.50 83 GLY A C 1
ATOM 611 O O . GLY A 1 83 ? -15.920 -5.204 7.312 1.00 86.50 83 GLY A O 1
ATOM 612 N N . LYS A 1 84 ? -15.504 -3.033 7.656 1.00 87.94 84 LYS A N 1
ATOM 613 C CA . LYS A 1 84 ? -15.668 -2.637 6.251 1.00 87.94 84 LYS A CA 1
ATOM 614 C C . LYS A 1 84 ? -14.323 -2.528 5.562 1.00 87.94 84 LYS A C 1
ATOM 616 O O . LYS A 1 84 ? -13.421 -1.858 6.050 1.00 87.94 84 LYS A O 1
ATOM 621 N N . THR A 1 85 ? -14.220 -3.136 4.386 1.00 88.69 85 THR A N 1
ATOM 622 C CA . THR A 1 85 ? -13.037 -3.011 3.534 1.00 88.69 85 THR A CA 1
ATOM 623 C C . THR A 1 85 ? -13.196 -1.832 2.580 1.00 88.69 85 THR A C 1
ATOM 625 O O . THR A 1 85 ? -14.145 -1.782 1.799 1.00 88.69 85 THR A O 1
ATOM 628 N N . LEU A 1 86 ? -12.250 -0.899 2.637 1.00 85.25 86 LEU A N 1
ATOM 629 C CA . LEU A 1 86 ? -12.088 0.221 1.720 1.00 85.25 86 LEU A CA 1
ATOM 630 C C . LEU A 1 86 ? -10.835 -0.027 0.878 1.00 85.25 86 LEU A C 1
ATOM 632 O O . LEU A 1 86 ? -9.769 -0.300 1.427 1.00 85.25 86 LEU A O 1
ATOM 636 N N . SER A 1 87 ? -10.952 0.089 -0.441 1.00 79.06 87 SER A N 1
ATOM 637 C CA . SER A 1 87 ? -9.833 -0.116 -1.364 1.00 79.06 87 SER A CA 1
ATOM 638 C C . SER A 1 87 ? -9.547 1.164 -2.140 1.00 79.06 87 SER A C 1
ATOM 640 O O . SER A 1 87 ? -10.442 1.733 -2.760 1.00 79.06 87 SER A O 1
ATOM 642 N N . LEU A 1 88 ? -8.290 1.602 -2.123 1.00 72.38 88 LEU A N 1
ATOM 643 C CA . LEU A 1 88 ? -7.763 2.736 -2.881 1.00 72.38 88 LEU A CA 1
ATOM 644 C C . LEU A 1 88 ? -6.825 2.213 -3.975 1.00 72.38 88 LEU A C 1
ATOM 646 O O . LEU A 1 88 ? -5.942 1.398 -3.703 1.00 72.38 88 LEU A O 1
ATOM 650 N N . GLY A 1 89 ? -6.994 2.703 -5.205 1.00 60.84 89 GLY A N 1
ATOM 651 C CA . GLY A 1 89 ? -6.130 2.346 -6.339 1.00 60.84 89 GLY A CA 1
ATOM 652 C C . GLY A 1 89 ? -6.640 1.209 -7.234 1.00 60.84 89 GLY A C 1
ATOM 653 O O . GLY A 1 89 ? -5.882 0.715 -8.062 1.00 60.84 89 GLY A O 1
ATOM 654 N N . LEU A 1 90 ? -7.907 0.803 -7.107 1.00 58.94 90 LEU A N 1
ATOM 655 C CA . LEU A 1 90 ? -8.589 -0.014 -8.120 1.00 58.94 90 LEU A CA 1
ATOM 656 C C . LEU A 1 90 ? -9.419 0.898 -9.039 1.00 58.94 90 LEU A C 1
ATOM 658 O O . LEU A 1 90 ? -9.944 1.904 -8.553 1.00 58.94 90 LEU A O 1
ATOM 662 N N . PRO A 1 91 ? -9.564 0.584 -10.343 1.00 49.44 91 PRO A N 1
ATOM 663 C CA . PRO A 1 91 ? -10.539 1.275 -11.176 1.00 49.44 91 PRO A CA 1
ATOM 664 C C . PRO A 1 91 ? -11.932 1.106 -10.561 1.00 49.44 91 PRO A C 1
ATOM 666 O O . PRO A 1 91 ? -12.325 0.004 -10.175 1.00 49.44 91 PRO A O 1
ATOM 669 N N . VAL A 1 92 ? -12.657 2.218 -10.455 1.00 47.56 92 VAL A N 1
ATOM 670 C CA . VAL A 1 92 ? -14.094 2.203 -10.178 1.00 47.56 92 VAL A CA 1
ATOM 671 C C . VAL A 1 92 ? -14.738 1.429 -11.329 1.00 47.56 92 VAL A C 1
ATOM 673 O O . VAL A 1 92 ? -14.485 1.762 -12.489 1.00 47.56 92 VAL A O 1
ATOM 676 N N . ALA A 1 93 ? -15.452 0.350 -11.006 1.00 47.56 93 ALA A N 1
ATOM 677 C CA . ALA A 1 93 ? -16.205 -0.432 -11.984 1.00 47.56 93 ALA A CA 1
ATOM 678 C C . ALA A 1 93 ? -17.291 0.417 -12.656 1.00 47.56 93 ALA A C 1
ATOM 680 O O . ALA A 1 93 ? -17.865 1.287 -11.958 1.00 47.56 93 ALA A O 1
#

Radius of gyration: 16.32 Å; chains: 1; bounding box: 40×20×39 Å

Sequence (93 aa):
MIGDFAAPLPNSEGVVDGSAYLQRALEELRDLTDLKVAGQTLESIVCNRGSCGGRDPAVLTITDKHGLTQRAMNTHLQVVLGGKTLSLGLPVA